Protein AF-A0A9D2KY35-F1 (afdb_monomer)

Structure (mmCIF, N/CA/C/O backbone):
data_AF-A0A9D2KY35-F1
#
_entry.id   AF-A0A9D2KY35-F1
#
loop_
_atom_site.group_PDB
_atom_site.id
_atom_site.type_symbol
_atom_site.label_atom_id
_atom_site.label_alt_id
_atom_site.label_comp_id
_atom_site.label_asym_id
_atom_site.label_entity_id
_atom_site.label_seq_id
_atom_site.pdbx_PDB_ins_code
_atom_site.Cartn_x
_atom_site.Cartn_y
_atom_site.Cartn_z
_atom_site.occupancy
_atom_site.B_iso_or_equiv
_atom_site.auth_seq_id
_atom_site.auth_comp_id
_atom_site.auth_asym_id
_atom_site.auth_atom_id
_atom_site.pdbx_PDB_model_num
ATOM 1 N N . MET A 1 1 ? 2.462 2.194 -25.012 1.00 28.06 1 MET A N 1
ATOM 2 C CA . MET A 1 1 ? 2.113 2.476 -23.601 1.00 28.06 1 MET A CA 1
ATOM 3 C C . MET A 1 1 ? 3.381 2.855 -22.855 1.00 28.06 1 MET A C 1
ATOM 5 O O . MET A 1 1 ? 4.357 2.121 -22.925 1.00 28.06 1 MET A O 1
ATOM 9 N N . ARG A 1 2 ? 3.415 4.056 -22.268 1.00 25.05 2 ARG A N 1
ATOM 10 C CA . ARG A 1 2 ? 4.601 4.625 -21.614 1.00 25.05 2 ARG A CA 1
ATOM 11 C C . ARG A 1 2 ? 4.639 4.126 -20.168 1.00 25.05 2 ARG A C 1
ATOM 13 O O . ARG A 1 2 ? 3.689 4.377 -19.435 1.00 25.05 2 ARG A O 1
ATOM 20 N N . LEU A 1 3 ? 5.725 3.475 -19.741 1.00 32.25 3 LEU A N 1
ATOM 21 C CA . LEU A 1 3 ? 6.081 3.500 -18.316 1.00 32.25 3 LEU A CA 1
ATOM 22 C C . LEU A 1 3 ? 6.152 4.989 -17.915 1.00 32.25 3 LEU A C 1
ATOM 24 O O . LEU A 1 3 ? 6.539 5.822 -18.730 1.00 32.25 3 LEU A O 1
ATOM 28 N N . CYS A 1 4 ? 5.720 5.386 -16.725 1.00 29.34 4 CYS A N 1
ATOM 29 C CA . CYS A 1 4 ? 5.885 6.778 -16.298 1.00 29.34 4 CYS A CA 1
ATOM 30 C C . CYS A 1 4 ? 7.367 7.025 -15.963 1.00 29.34 4 CYS A C 1
ATOM 32 O O . CYS A 1 4 ? 7.793 6.840 -14.827 1.00 29.34 4 CYS A O 1
ATOM 34 N N . TRP A 1 5 ? 8.163 7.415 -16.965 1.00 41.41 5 TRP A N 1
ATOM 35 C CA . TRP A 1 5 ? 9.577 7.773 -16.818 1.00 41.41 5 TRP A CA 1
ATOM 36 C C . TRP A 1 5 ? 9.673 9.226 -16.333 1.00 41.41 5 TRP A C 1
ATOM 38 O O . TRP A 1 5 ? 9.579 10.155 -17.135 1.00 41.41 5 TRP A O 1
ATOM 48 N N . LYS A 1 6 ? 9.865 9.467 -15.030 1.00 33.34 6 LYS A N 1
ATOM 49 C CA . LYS A 1 6 ? 10.362 10.780 -14.584 1.00 33.34 6 LYS A CA 1
ATOM 50 C C . LYS A 1 6 ? 11.877 10.806 -14.775 1.00 33.34 6 LYS A C 1
ATOM 52 O O . LYS A 1 6 ? 12.629 10.323 -13.938 1.00 33.34 6 LYS A O 1
ATOM 57 N N . ASN A 1 7 ? 12.284 11.323 -15.931 1.00 32.44 7 ASN A N 1
ATOM 58 C CA . ASN A 1 7 ? 13.667 11.584 -16.299 1.00 32.44 7 ASN A CA 1
ATOM 59 C C . ASN A 1 7 ? 14.136 12.853 -15.564 1.00 32.44 7 ASN A C 1
ATOM 61 O O . ASN A 1 7 ? 13.680 13.949 -15.882 1.00 32.44 7 ASN A O 1
ATOM 65 N N . THR A 1 8 ? 15.001 12.709 -14.561 1.00 37.47 8 THR A N 1
ATOM 66 C CA . THR A 1 8 ? 15.837 13.819 -14.077 1.00 37.47 8 THR A CA 1
ATOM 67 C C . THR A 1 8 ? 17.244 13.591 -14.602 1.00 37.47 8 THR A C 1
ATOM 69 O O . THR A 1 8 ? 17.768 12.485 -14.514 1.00 37.47 8 THR A O 1
ATOM 72 N N . ALA A 1 9 ? 17.780 14.641 -15.211 1.00 33.25 9 ALA A N 1
ATOM 73 C CA . ALA A 1 9 ? 18.906 14.647 -16.125 1.00 33.25 9 ALA A CA 1
ATOM 74 C C . ALA A 1 9 ? 20.229 14.065 -15.582 1.00 33.25 9 ALA A C 1
ATOM 76 O O . ALA A 1 9 ? 20.540 14.191 -14.403 1.00 33.25 9 ALA A O 1
ATOM 77 N N . GLN A 1 10 ? 21.016 13.558 -16.544 1.00 33.72 10 GLN A N 1
ATOM 78 C CA . GLN A 1 10 ? 22.463 13.284 -16.546 1.00 33.72 10 GLN A CA 1
ATOM 79 C C . GLN A 1 10 ? 23.006 12.134 -15.674 1.00 33.72 10 GLN A C 1
ATOM 81 O O . GLN A 1 10 ? 23.055 12.200 -14.453 1.00 33.72 10 GLN A O 1
ATOM 86 N N . GLY A 1 11 ? 23.520 11.109 -16.372 1.00 33.62 11 GLY A N 1
ATOM 87 C CA . GLY A 1 11 ? 24.193 9.930 -15.819 1.00 33.62 11 GLY A CA 1
ATOM 88 C C . GLY A 1 11 ? 23.196 8.836 -15.453 1.00 33.62 11 GLY A C 1
ATOM 89 O O . GLY A 1 11 ? 22.406 9.011 -14.535 1.00 33.62 11 GLY A O 1
ATOM 90 N N . SER A 1 12 ? 23.202 7.712 -16.173 1.00 42.09 12 SER A N 1
ATOM 91 C CA . SER A 1 12 ? 22.262 6.592 -15.990 1.00 42.09 12 SER A CA 1
ATOM 92 C C . SER A 1 12 ? 22.501 5.846 -14.666 1.00 42.09 12 SER A C 1
ATOM 94 O O . SER A 1 12 ? 22.939 4.700 -14.648 1.00 42.09 12 SER A O 1
ATOM 96 N N . MET A 1 13 ? 22.241 6.517 -13.546 1.00 37.56 13 MET A N 1
ATOM 97 C CA . MET A 1 13 ? 22.316 6.015 -12.181 1.00 37.56 13 MET A CA 1
ATOM 98 C C . MET A 1 13 ? 20.893 6.020 -11.619 1.00 37.56 13 MET A C 1
ATOM 100 O O . MET A 1 13 ? 20.362 7.035 -11.164 1.00 37.56 13 MET A O 1
ATOM 104 N N . TRP A 1 14 ? 20.216 4.882 -11.748 1.00 47.47 14 TRP A N 1
ATOM 105 C CA . TRP A 1 14 ? 18.796 4.755 -11.432 1.00 47.47 14 TRP A CA 1
ATOM 106 C C . TRP A 1 14 ? 18.576 4.780 -9.915 1.00 47.47 14 TRP A C 1
ATOM 108 O O . TRP A 1 14 ? 18.941 3.841 -9.206 1.00 47.47 14 TRP A O 1
ATOM 118 N N . ARG A 1 15 ? 17.962 5.850 -9.398 1.00 55.62 15 ARG A N 1
ATOM 119 C CA . ARG A 1 15 ? 17.689 6.012 -7.956 1.00 55.62 15 ARG A CA 1
ATOM 120 C C . ARG A 1 15 ? 16.481 5.212 -7.446 1.00 55.62 15 ARG A C 1
ATOM 122 O O . ARG A 1 15 ? 16.389 4.984 -6.248 1.00 55.62 15 ARG A O 1
ATOM 129 N N . ALA A 1 16 ? 15.551 4.793 -8.306 1.00 64.56 16 ALA A N 1
ATOM 130 C CA . ALA A 1 16 ? 14.443 3.904 -7.935 1.00 64.56 16 ALA A CA 1
ATOM 131 C C . ALA A 1 16 ? 13.766 3.299 -9.177 1.00 64.56 16 ALA A C 1
ATOM 133 O O . ALA A 1 16 ? 13.683 3.960 -10.211 1.00 64.56 16 ALA A O 1
ATOM 134 N N . LEU A 1 17 ? 13.227 2.083 -9.054 1.00 73.06 17 LEU A N 1
ATOM 135 C CA . LEU A 1 17 ? 12.432 1.405 -10.090 1.00 73.06 17 LEU A CA 1
ATOM 136 C C . LEU A 1 17 ? 11.066 1.020 -9.511 1.00 73.06 17 LEU A C 1
ATOM 138 O O . LEU A 1 17 ? 10.981 0.613 -8.359 1.00 73.06 17 LEU A O 1
ATOM 142 N N . SER A 1 18 ? 9.977 1.164 -10.265 1.00 71.75 18 SER A N 1
ATOM 143 C CA . SER A 1 18 ? 8.644 0.714 -9.836 1.00 71.75 18 SER A CA 1
ATOM 144 C C . SER A 1 18 ? 8.016 -0.141 -10.927 1.00 71.75 18 SER A C 1
ATOM 146 O O . SER A 1 18 ? 7.887 0.307 -12.065 1.00 71.75 18 SER A O 1
ATOM 148 N N . ILE A 1 19 ? 7.666 -1.375 -10.575 1.00 72.06 19 ILE A N 1
ATOM 149 C CA . ILE A 1 19 ? 7.141 -2.392 -11.482 1.00 72.06 19 ILE A CA 1
ATOM 150 C C . ILE A 1 19 ? 5.713 -2.688 -11.047 1.00 72.06 19 ILE A C 1
ATOM 152 O O . ILE A 1 19 ? 5.487 -3.073 -9.908 1.00 72.06 19 ILE A O 1
ATOM 156 N N . ALA A 1 20 ? 4.756 -2.482 -11.946 1.00 70.81 20 ALA A N 1
ATOM 157 C CA . ALA A 1 20 ? 3.360 -2.851 -11.734 1.00 70.81 20 ALA A CA 1
ATOM 158 C C . ALA A 1 20 ? 3.081 -4.233 -12.341 1.00 70.81 20 ALA A C 1
ATOM 160 O O . ALA A 1 20 ? 3.738 -4.611 -13.316 1.00 70.81 20 ALA A O 1
ATOM 161 N N . SER A 1 21 ? 2.079 -4.945 -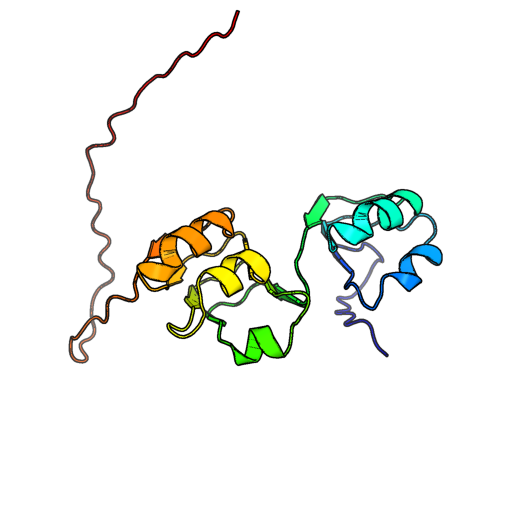11.818 1.00 69.31 21 SER A N 1
ATOM 162 C CA . SER A 1 21 ? 1.675 -6.287 -12.269 1.00 69.31 21 SER A CA 1
ATOM 163 C C . SER A 1 21 ? 1.466 -6.366 -13.785 1.00 69.31 21 SER A C 1
ATOM 165 O O . SER A 1 21 ? 1.971 -7.276 -14.438 1.00 69.31 21 SER A O 1
ATOM 167 N N . GLN A 1 22 ? 0.837 -5.349 -14.384 1.00 68.31 22 GLN A N 1
ATOM 168 C CA . GLN A 1 22 ? 0.604 -5.275 -15.834 1.00 68.31 22 GLN A CA 1
ATOM 169 C C . GLN A 1 22 ? 1.882 -5.256 -16.691 1.00 68.31 22 GLN A C 1
ATOM 171 O O . GLN A 1 22 ? 1.832 -5.561 -17.876 1.00 68.31 22 GLN A O 1
ATOM 176 N N . ASN A 1 23 ? 3.028 -4.895 -16.108 1.00 68.81 23 ASN A N 1
ATOM 177 C CA . ASN A 1 23 ? 4.314 -4.771 -16.794 1.00 68.81 23 ASN A CA 1
ATOM 178 C C . ASN A 1 23 ? 5.266 -5.930 -16.457 1.00 68.81 23 ASN A C 1
ATOM 180 O O . ASN A 1 23 ? 6.435 -5.887 -16.838 1.00 68.81 23 ASN A O 1
ATOM 184 N N . ALA A 1 24 ? 4.781 -6.968 -15.767 1.00 68.56 24 ALA A N 1
ATOM 185 C CA . ALA A 1 24 ? 5.567 -8.132 -15.363 1.00 68.56 24 ALA A CA 1
ATOM 186 C C . ALA A 1 24 ? 6.273 -8.821 -16.540 1.00 68.56 24 ALA A C 1
ATOM 188 O O . ALA A 1 24 ? 7.415 -9.252 -16.414 1.00 68.56 24 ALA A O 1
ATOM 189 N N . PHE A 1 25 ? 5.633 -8.857 -17.713 1.00 70.69 25 PHE A N 1
ATOM 190 C CA . PHE A 1 25 ? 6.198 -9.443 -18.932 1.00 70.69 25 PHE A CA 1
ATOM 191 C C . PHE A 1 25 ? 7.477 -8.739 -19.421 1.00 70.69 25 PHE A C 1
ATOM 193 O O . PHE A 1 25 ? 8.205 -9.291 -20.238 1.00 70.69 25 PHE A O 1
ATOM 200 N N . LEU A 1 26 ? 7.765 -7.519 -18.952 1.00 70.19 26 LEU A N 1
ATOM 201 C CA . LEU A 1 26 ? 9.002 -6.813 -19.283 1.00 70.19 26 LEU A CA 1
ATOM 202 C C . LEU A 1 26 ? 10.196 -7.317 -18.464 1.00 70.19 26 LEU A C 1
ATOM 204 O O . LEU A 1 26 ? 11.329 -7.096 -18.883 1.00 70.19 26 LEU A O 1
ATOM 208 N N . LEU A 1 27 ? 9.967 -8.018 -17.347 1.00 70.94 27 LEU A N 1
ATOM 209 C CA . LEU A 1 27 ? 11.034 -8.584 -16.515 1.00 70.94 27 LEU A CA 1
ATOM 210 C C . LEU A 1 27 ? 11.877 -9.602 -17.281 1.00 70.94 27 LEU A C 1
ATOM 212 O O . LEU A 1 27 ? 13.096 -9.572 -17.182 1.00 70.94 27 LEU A O 1
ATOM 216 N N . SER A 1 28 ? 11.251 -10.441 -18.111 1.00 68.50 28 SER A N 1
ATOM 217 C CA . SER A 1 28 ? 11.960 -11.428 -18.939 1.00 68.50 28 SER A CA 1
ATOM 218 C C . SER A 1 28 ? 12.846 -10.802 -20.020 1.00 68.50 28 SER A C 1
ATOM 220 O O . SER A 1 28 ? 13.647 -11.499 -20.631 1.00 68.50 28 SER A O 1
ATOM 222 N N . ARG A 1 29 ? 12.710 -9.493 -20.261 1.00 70.75 29 ARG A N 1
ATOM 223 C CA . ARG A 1 29 ? 13.520 -8.730 -21.219 1.00 70.75 29 ARG A CA 1
ATOM 224 C C . ARG A 1 29 ? 14.643 -7.938 -20.549 1.00 70.75 29 ARG A C 1
ATOM 226 O O . ARG A 1 29 ? 15.411 -7.285 -21.251 1.00 70.75 29 ARG A O 1
ATOM 233 N N . LEU A 1 30 ? 14.703 -7.931 -19.217 1.00 69.12 30 LEU A N 1
ATOM 234 C CA . LEU A 1 30 ? 15.746 -7.252 -18.458 1.00 69.12 30 LEU A CA 1
ATOM 235 C C . LEU A 1 30 ? 16.874 -8.238 -18.160 1.00 69.12 30 LEU A C 1
ATOM 237 O O . LEU A 1 30 ? 16.684 -9.202 -17.425 1.00 69.12 30 LEU A O 1
ATOM 241 N N . GLU A 1 31 ? 18.066 -7.955 -18.674 1.00 65.88 31 GLU A N 1
ATOM 242 C CA . GLU A 1 31 ? 19.280 -8.692 -18.328 1.00 65.88 31 GLU A CA 1
ATOM 243 C C . GLU A 1 31 ? 20.173 -7.814 -17.446 1.00 65.88 31 GLU A C 1
ATOM 245 O O . GLU A 1 31 ? 20.627 -6.752 -17.872 1.00 65.88 31 GLU A O 1
ATOM 250 N N . LYS A 1 32 ? 20.411 -8.252 -16.201 1.00 62.78 32 LYS A N 1
ATOM 251 C CA . LYS A 1 32 ? 21.338 -7.626 -15.237 1.00 62.78 32 LYS A CA 1
ATOM 252 C C . LYS A 1 32 ? 21.153 -6.106 -15.042 1.00 62.78 32 LYS A C 1
ATOM 254 O O . LYS A 1 32 ? 22.131 -5.354 -15.117 1.00 62.78 32 LYS A O 1
ATOM 259 N N . PRO A 1 33 ? 19.931 -5.600 -14.783 1.00 71.94 33 PRO A N 1
ATOM 260 C CA . PRO A 1 33 ? 19.757 -4.179 -14.515 1.00 71.94 33 PRO A CA 1
ATOM 261 C C . PRO A 1 33 ? 20.460 -3.790 -13.204 1.00 71.94 33 PRO A C 1
ATOM 263 O O . PRO A 1 33 ? 20.337 -4.479 -12.192 1.00 71.94 33 PRO A O 1
ATOM 266 N N . ARG A 1 34 ? 21.174 -2.658 -13.216 1.00 71.62 34 ARG A N 1
ATOM 267 C CA . ARG A 1 34 ? 21.766 -2.043 -12.018 1.00 71.62 34 ARG A CA 1
ATOM 268 C C . ARG A 1 34 ? 20.904 -0.888 -11.538 1.00 71.62 34 ARG A C 1
ATOM 270 O O . ARG A 1 34 ? 20.818 0.138 -12.207 1.00 71.62 34 ARG A O 1
ATOM 277 N N . ILE A 1 35 ? 20.276 -1.038 -10.379 1.00 76.56 35 ILE A N 1
ATOM 278 C CA . ILE A 1 35 ? 19.360 -0.058 -9.794 1.00 76.56 35 ILE A CA 1
ATOM 279 C C . ILE A 1 35 ? 19.955 0.432 -8.478 1.00 76.56 35 ILE A C 1
ATOM 281 O O . ILE A 1 35 ? 19.784 -0.160 -7.425 1.00 76.56 35 ILE A O 1
ATOM 285 N N . THR A 1 36 ? 20.655 1.555 -8.507 1.00 72.75 36 THR A N 1
ATOM 286 C CA . THR A 1 36 ? 21.358 2.069 -7.319 1.00 72.75 36 THR A CA 1
ATOM 287 C C . THR A 1 36 ? 20.461 2.450 -6.137 1.00 72.75 36 THR A C 1
ATOM 289 O O . THR A 1 36 ? 20.976 2.657 -5.045 1.00 72.75 36 THR A O 1
ATOM 292 N N . GLY A 1 37 ? 19.138 2.524 -6.306 1.00 73.19 37 GLY A N 1
ATOM 293 C CA . GLY A 1 37 ? 18.227 2.704 -5.173 1.00 73.19 37 GLY A CA 1
ATOM 294 C C . GLY A 1 37 ? 17.074 1.708 -5.127 1.00 73.19 37 GLY A C 1
ATOM 295 O O . GLY A 1 37 ? 17.251 0.532 -5.437 1.00 73.19 37 GLY A O 1
ATOM 296 N N . THR A 1 38 ? 15.910 2.148 -4.649 1.00 77.88 38 THR A N 1
ATOM 297 C CA . THR A 1 38 ? 14.860 1.221 -4.199 1.00 77.88 38 THR A CA 1
ATOM 298 C C . THR A 1 38 ? 13.981 0.727 -5.343 1.00 77.88 38 THR A C 1
ATOM 300 O O . THR A 1 38 ? 13.392 1.521 -6.084 1.00 77.88 38 THR A O 1
ATOM 303 N N . VAL A 1 39 ? 13.831 -0.589 -5.440 1.00 81.38 39 VAL A N 1
ATOM 304 C CA . VAL A 1 39 ? 12.885 -1.262 -6.326 1.00 81.38 39 VAL A CA 1
ATOM 305 C C . VAL A 1 39 ? 11.574 -1.489 -5.584 1.00 81.38 39 VAL A C 1
ATOM 307 O O . VAL A 1 39 ? 11.559 -2.006 -4.469 1.00 81.38 39 VAL A O 1
ATOM 310 N N . TYR A 1 40 ? 10.475 -1.095 -6.215 1.00 82.81 40 TYR A N 1
ATOM 311 C CA . TYR A 1 40 ? 9.115 -1.309 -5.743 1.00 82.81 40 TYR A CA 1
ATOM 312 C C . TYR A 1 40 ? 8.435 -2.311 -6.668 1.00 82.81 40 TYR A C 1
ATOM 314 O O . TYR A 1 40 ? 8.316 -2.036 -7.865 1.00 82.81 40 TYR A O 1
ATOM 322 N N . LEU A 1 41 ? 8.003 -3.450 -6.138 1.00 85.75 41 LEU A N 1
ATOM 323 C CA . LEU A 1 41 ? 7.284 -4.461 -6.913 1.00 85.75 41 LEU A CA 1
ATOM 324 C C . LEU A 1 41 ? 6.212 -5.169 -6.067 1.00 85.75 41 LEU A C 1
ATOM 326 O O . LEU A 1 41 ? 6.340 -5.219 -4.845 1.00 85.75 41 LEU A O 1
ATOM 330 N N . PRO A 1 42 ? 5.178 -5.743 -6.694 1.00 83.00 42 PRO A N 1
ATOM 331 C CA . PRO A 1 42 ? 4.310 -6.728 -6.067 1.00 83.00 42 PRO A CA 1
ATOM 332 C C . PRO A 1 42 ? 5.092 -7.951 -5.597 1.00 83.00 42 PRO A C 1
ATOM 334 O O . PRO A 1 42 ? 6.038 -8.381 -6.256 1.00 83.00 42 PRO A O 1
ATOM 337 N N . GLU A 1 43 ? 4.663 -8.551 -4.490 1.00 81.75 43 GLU A N 1
ATOM 338 C CA . GLU A 1 43 ? 5.280 -9.766 -3.939 1.00 81.75 43 GLU A CA 1
ATOM 339 C C . GLU A 1 43 ? 5.254 -10.933 -4.937 1.00 81.75 43 GLU A C 1
ATOM 341 O O . GLU A 1 43 ? 6.244 -11.645 -5.093 1.00 81.75 43 GLU A O 1
ATOM 346 N N . SER A 1 44 ? 4.184 -11.036 -5.729 1.00 80.44 44 SER A N 1
ATOM 347 C CA . SER A 1 44 ? 4.042 -12.029 -6.800 1.00 80.44 44 SER A CA 1
ATOM 348 C C . SER A 1 44 ? 5.122 -11.948 -7.885 1.00 80.44 44 SER A C 1
ATOM 350 O O . SER A 1 44 ? 5.374 -12.935 -8.572 1.00 80.44 44 SER A O 1
ATOM 352 N N . LEU A 1 45 ? 5.780 -10.795 -8.054 1.00 81.56 45 LEU A N 1
ATOM 353 C CA . LEU A 1 45 ? 6.829 -10.604 -9.059 1.00 81.56 45 LEU A CA 1
ATOM 354 C C . LEU A 1 45 ? 8.241 -10.806 -8.508 1.00 81.56 45 LEU A C 1
ATOM 356 O O . LEU A 1 45 ? 9.202 -10.687 -9.269 1.00 81.56 45 LEU A O 1
ATOM 360 N N . MET A 1 46 ? 8.384 -11.125 -7.219 1.00 80.88 46 MET A N 1
ATOM 361 C CA . MET A 1 46 ? 9.686 -11.293 -6.574 1.00 80.88 46 MET A CA 1
ATOM 362 C C . MET A 1 46 ? 10.531 -12.353 -7.272 1.00 80.88 46 MET A C 1
ATOM 364 O O . MET A 1 46 ? 11.658 -12.072 -7.669 1.00 80.88 46 MET A O 1
ATOM 368 N N . GLU A 1 47 ? 9.982 -13.548 -7.486 1.00 81.88 47 GLU A N 1
ATOM 369 C CA . GLU A 1 47 ? 10.731 -14.641 -8.111 1.00 81.88 47 GLU A CA 1
ATOM 370 C C . GLU A 1 47 ? 11.160 -14.305 -9.542 1.00 81.88 47 GLU A C 1
ATOM 372 O O . GLU A 1 47 ? 12.285 -14.599 -9.949 1.00 81.88 47 GLU A O 1
ATOM 377 N N . ALA A 1 48 ? 10.273 -13.668 -10.310 1.00 80.94 48 ALA A N 1
ATOM 378 C CA . ALA A 1 48 ? 10.566 -13.242 -11.672 1.00 80.94 48 ALA A CA 1
ATOM 379 C C . ALA A 1 48 ? 11.662 -12.168 -11.700 1.00 80.94 48 ALA A C 1
ATOM 381 O O . ALA A 1 48 ? 12.548 -12.223 -12.549 1.00 80.94 48 ALA A O 1
ATOM 382 N N . PHE A 1 49 ? 11.636 -11.230 -10.751 1.00 82.06 49 PHE A N 1
ATOM 383 C CA . PHE A 1 49 ? 12.656 -10.196 -10.610 1.00 82.06 49 PHE A CA 1
ATOM 384 C C . PHE A 1 49 ? 14.004 -10.772 -10.150 1.00 82.06 49 PHE A C 1
ATOM 386 O O . PHE A 1 49 ? 15.042 -10.410 -10.695 1.00 82.06 49 PHE A O 1
ATOM 393 N N . CYS A 1 50 ? 14.023 -11.732 -9.221 1.00 78.38 50 CYS A N 1
ATOM 394 C CA . CYS A 1 50 ? 15.260 -12.399 -8.800 1.00 78.38 50 CYS A CA 1
ATOM 395 C C . CYS A 1 50 ? 15.967 -13.108 -9.967 1.00 78.38 50 CYS A C 1
ATOM 397 O O . CYS A 1 50 ? 17.194 -13.066 -10.064 1.00 78.38 50 CYS A O 1
ATOM 399 N N . LYS A 1 51 ? 15.207 -13.702 -10.898 1.00 80.88 51 LYS A N 1
ATOM 400 C CA . LYS A 1 51 ? 15.756 -14.380 -12.086 1.00 80.88 51 LYS A CA 1
ATOM 401 C C . LYS A 1 51 ? 16.466 -13.436 -13.062 1.00 80.88 51 LYS A C 1
ATOM 403 O O . LYS A 1 51 ? 17.290 -13.909 -13.838 1.00 80.88 51 LYS A O 1
ATOM 408 N N . THR A 1 52 ? 16.213 -12.124 -13.021 1.00 77.12 52 THR A N 1
ATOM 409 C CA . THR A 1 52 ? 16.889 -11.166 -13.917 1.00 77.12 52 THR A CA 1
ATOM 410 C C . THR A 1 52 ? 18.340 -10.884 -13.510 1.00 77.12 52 THR A C 1
ATOM 412 O O . THR A 1 52 ? 19.057 -10.199 -14.243 1.00 77.12 52 THR A O 1
ATOM 415 N N . GLY A 1 53 ? 18.772 -11.343 -12.326 1.00 72.31 53 GLY A N 1
ATOM 416 C CA . GLY A 1 53 ? 20.097 -11.041 -11.776 1.00 72.31 53 GLY A CA 1
ATOM 417 C C . GLY A 1 53 ? 20.302 -9.544 -11.526 1.00 72.31 53 GLY A C 1
ATOM 418 O O . GLY A 1 53 ? 21.392 -9.026 -11.760 1.00 72.31 53 GLY A O 1
ATOM 419 N N . ALA A 1 54 ? 19.237 -8.833 -11.142 1.00 76.69 54 ALA A N 1
ATOM 420 C CA . ALA A 1 54 ? 19.285 -7.399 -10.889 1.00 76.69 54 ALA A CA 1
ATOM 421 C C . ALA A 1 54 ? 20.141 -7.079 -9.656 1.00 76.69 54 ALA A C 1
ATOM 423 O O . ALA A 1 54 ? 19.943 -7.661 -8.592 1.00 76.69 54 ALA A O 1
ATOM 424 N N . GLU A 1 55 ? 21.028 -6.094 -9.771 1.00 75.94 55 GLU A N 1
ATOM 425 C CA . GLU A 1 55 ? 21.666 -5.475 -8.608 1.00 75.94 55 GLU A CA 1
ATOM 426 C C . GLU A 1 55 ? 20.799 -4.295 -8.167 1.00 75.94 55 GLU A C 1
ATOM 428 O O . GLU A 1 55 ? 20.457 -3.439 -8.989 1.00 75.94 55 GLU A O 1
ATOM 433 N N . TYR A 1 56 ? 20.436 -4.222 -6.885 1.00 81.19 56 TYR A N 1
ATOM 434 C CA . TYR A 1 56 ? 19.611 -3.132 -6.370 1.00 81.19 56 TYR A CA 1
ATOM 435 C C . TYR A 1 56 ? 20.029 -2.655 -4.978 1.00 81.19 56 TYR A C 1
ATOM 437 O O . TYR A 1 56 ? 20.505 -3.437 -4.161 1.00 81.19 56 TYR A O 1
ATOM 445 N N . GLY A 1 57 ? 19.821 -1.365 -4.699 1.00 76.31 57 GLY A N 1
ATOM 446 C CA . GLY A 1 57 ? 20.138 -0.767 -3.395 1.00 76.31 57 GLY A CA 1
ATOM 447 C C . GLY A 1 57 ? 19.122 -1.100 -2.297 1.00 76.31 57 GLY A C 1
ATOM 448 O O . GLY A 1 57 ? 19.467 -1.142 -1.121 1.00 76.31 57 GLY A O 1
ATOM 449 N N . GLY A 1 58 ? 17.863 -1.356 -2.664 1.00 79.88 58 GLY A N 1
ATOM 450 C CA . GLY A 1 58 ? 16.828 -1.773 -1.719 1.00 79.88 58 GLY A CA 1
ATOM 451 C C . GLY A 1 58 ? 15.592 -2.338 -2.408 1.00 79.88 58 GLY A C 1
ATOM 452 O O . GLY A 1 58 ? 15.338 -2.040 -3.573 1.00 79.88 58 GLY A O 1
ATOM 453 N N . LEU A 1 59 ? 14.811 -3.135 -1.679 1.00 81.81 59 LEU A N 1
ATOM 454 C CA . LEU A 1 59 ? 13.586 -3.767 -2.173 1.00 81.81 59 LEU A CA 1
ATOM 455 C C . LEU A 1 59 ? 12.408 -3.408 -1.271 1.00 81.81 59 LEU A C 1
ATOM 457 O O . LEU A 1 59 ? 12.523 -3.462 -0.046 1.00 81.81 59 LEU A O 1
ATOM 461 N N . GLN A 1 6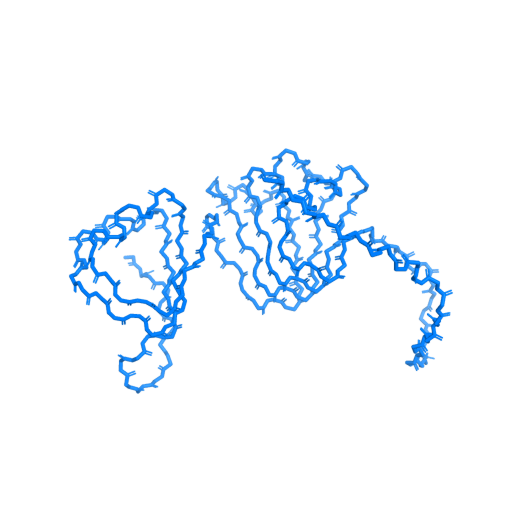0 ? 11.274 -3.039 -1.859 1.00 82.81 60 GLN A N 1
ATOM 462 C CA . GLN A 1 60 ? 10.031 -2.807 -1.132 1.00 82.81 60 GLN A CA 1
ATOM 463 C C . GLN A 1 60 ? 8.839 -3.398 -1.871 1.00 82.81 60 GLN A C 1
ATOM 465 O O . GLN A 1 60 ? 8.642 -3.146 -3.059 1.00 82.81 60 GLN A O 1
ATOM 470 N N . PHE A 1 61 ? 8.008 -4.128 -1.135 1.00 85.62 61 PHE A N 1
ATOM 471 C CA . PHE A 1 61 ? 6.769 -4.663 -1.676 1.00 85.62 61 PHE A CA 1
ATOM 472 C C . PHE A 1 61 ? 5.662 -3.614 -1.678 1.00 85.62 61 PHE A C 1
ATOM 474 O O . PHE A 1 61 ? 5.498 -2.870 -0.707 1.00 85.62 61 PHE A O 1
ATOM 481 N N . VAL A 1 62 ? 4.925 -3.553 -2.786 1.00 88.38 62 VAL A N 1
ATOM 482 C CA . VAL A 1 62 ? 3.804 -2.632 -3.001 1.00 88.38 62 VAL A CA 1
ATOM 483 C C . VAL A 1 62 ? 2.596 -3.381 -3.558 1.00 88.38 62 VAL A C 1
ATOM 485 O O . VAL A 1 62 ? 2.737 -4.305 -4.353 1.00 88.38 62 VAL A O 1
ATOM 488 N N . LYS A 1 63 ? 1.405 -2.958 -3.147 1.00 87.75 63 LYS A N 1
ATOM 489 C CA . LYS A 1 63 ? 0.116 -3.292 -3.757 1.00 87.75 63 LYS A CA 1
ATOM 490 C C . LYS A 1 63 ? -0.237 -2.284 -4.853 1.00 87.75 63 LYS A C 1
ATOM 492 O O . LYS A 1 63 ? -0.058 -1.081 -4.639 1.00 87.75 63 LYS A O 1
ATOM 497 N N . GLY A 1 64 ? -0.718 -2.802 -5.984 1.00 86.00 64 GLY A N 1
ATOM 498 C CA . GLY A 1 64 ? -1.155 -2.086 -7.184 1.00 86.00 64 GLY A CA 1
ATOM 499 C C . GLY A 1 64 ? -0.455 -0.754 -7.452 1.00 86.00 64 GLY A C 1
ATOM 500 O O . GLY A 1 64 ? 0.761 -0.702 -7.667 1.00 86.00 64 GLY A O 1
ATOM 501 N N . ILE A 1 65 ? -1.224 0.336 -7.489 1.00 86.06 65 ILE A N 1
ATOM 502 C CA 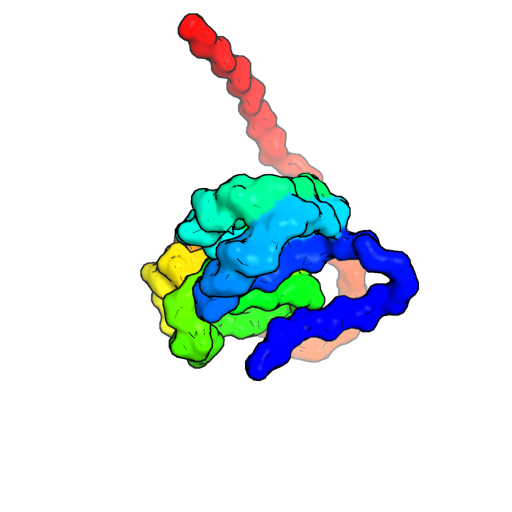. ILE A 1 65 ? -0.675 1.664 -7.782 1.00 86.06 65 ILE A CA 1
ATOM 503 C C . ILE A 1 65 ? 0.081 2.226 -6.577 1.00 86.06 65 ILE A C 1
ATOM 505 O O . ILE A 1 65 ? -0.299 2.026 -5.428 1.00 86.06 65 ILE A O 1
ATOM 509 N N . THR A 1 66 ? 1.155 2.979 -6.823 1.00 88.56 66 THR A N 1
ATOM 510 C CA . THR A 1 66 ? 1.943 3.589 -5.741 1.00 88.56 66 THR A CA 1
ATOM 511 C C . THR A 1 66 ? 1.822 5.112 -5.733 1.00 88.56 66 THR A C 1
ATOM 513 O O . THR A 1 66 ? 2.230 5.787 -6.679 1.00 88.56 66 THR A O 1
ATOM 516 N N . LEU A 1 67 ? 1.331 5.661 -4.624 1.00 89.31 67 LEU A N 1
ATOM 517 C CA . LEU A 1 67 ? 1.209 7.089 -4.347 1.00 89.31 67 LEU A CA 1
ATOM 518 C C . LEU A 1 67 ? 2.308 7.505 -3.361 1.00 89.31 67 LEU A C 1
ATOM 520 O O . LEU A 1 67 ? 2.335 7.041 -2.225 1.00 89.31 67 LEU A O 1
ATOM 524 N N . LYS A 1 68 ? 3.238 8.364 -3.798 1.00 89.19 68 LYS A N 1
ATOM 525 C CA . LYS A 1 68 ? 4.416 8.768 -3.005 1.00 89.19 68 LYS A CA 1
ATOM 526 C C . LYS A 1 68 ? 4.410 10.259 -2.671 1.00 89.19 68 LYS A C 1
ATOM 528 O O . LYS A 1 68 ? 4.002 11.061 -3.513 1.00 89.19 68 LYS A O 1
ATOM 533 N N . ASN A 1 69 ? 4.950 10.611 -1.501 1.00 89.19 69 ASN A N 1
ATOM 534 C CA . ASN A 1 69 ? 5.298 11.977 -1.079 1.00 89.19 69 ASN A CA 1
ATOM 535 C C . ASN A 1 69 ? 4.140 12.980 -1.224 1.00 89.19 69 ASN A C 1
ATOM 537 O O . ASN A 1 69 ? 4.310 14.085 -1.742 1.00 89.19 69 ASN A O 1
ATOM 541 N N . LYS A 1 70 ? 2.935 12.567 -0.825 1.00 88.94 70 LYS A N 1
ATOM 542 C CA . LYS A 1 70 ? 1.744 13.422 -0.846 1.00 88.94 70 LYS A CA 1
ATOM 543 C C . LYS A 1 70 ? 1.614 14.147 0.487 1.00 88.94 70 LYS A C 1
ATOM 545 O O . LYS A 1 70 ? 1.606 13.496 1.524 1.00 88.94 70 LYS A O 1
ATOM 550 N N . ALA A 1 71 ? 1.467 15.471 0.467 1.00 90.00 71 ALA A N 1
ATOM 551 C CA . ALA A 1 71 ? 1.206 16.231 1.691 1.00 90.00 71 ALA A CA 1
ATOM 552 C C . ALA A 1 71 ? -0.120 15.794 2.334 1.00 90.00 71 ALA A C 1
ATOM 554 O O . ALA A 1 71 ? -0.154 15.479 3.518 1.00 90.00 71 ALA A O 1
ATOM 555 N N . MET A 1 72 ? -1.176 15.695 1.524 1.00 94.00 72 MET A N 1
ATOM 556 C CA . MET A 1 72 ? -2.498 15.218 1.925 1.00 94.00 72 MET A CA 1
ATOM 557 C C . MET A 1 72 ? -3.047 14.253 0.870 1.00 94.00 72 MET A C 1
ATOM 559 O O . MET A 1 72 ? -2.834 14.461 -0.329 1.00 94.00 72 MET A O 1
ATOM 563 N N . LEU A 1 73 ? -3.743 13.206 1.309 1.00 95.62 73 LEU A N 1
ATOM 564 C CA . LEU A 1 73 ? -4.421 12.239 0.448 1.00 95.62 73 LEU A CA 1
ATOM 565 C C . LEU A 1 73 ? -5.715 11.762 1.114 1.00 95.62 73 LEU A C 1
ATOM 567 O O . LEU A 1 73 ? -5.718 11.460 2.304 1.00 95.62 73 LEU A O 1
ATOM 571 N N . THR A 1 74 ? -6.781 11.641 0.327 1.00 96.50 74 THR A N 1
ATOM 572 C CA . THR A 1 74 ? -8.016 10.966 0.736 1.00 96.50 74 THR A CA 1
ATOM 573 C C . THR A 1 74 ? -8.081 9.609 0.046 1.00 96.50 74 THR A C 1
ATOM 575 O O . THR A 1 74 ? -7.894 9.523 -1.166 1.00 96.50 74 THR A O 1
ATOM 578 N N . LEU A 1 75 ? -8.308 8.558 0.825 1.00 96.38 75 LEU A N 1
ATOM 579 C CA . LEU A 1 75 ? -8.577 7.209 0.358 1.00 96.38 75 LEU A CA 1
ATOM 580 C C . LEU A 1 75 ? -10.086 6.977 0.394 1.00 96.38 75 LEU A C 1
ATOM 582 O O . LEU A 1 75 ? -10.689 6.984 1.466 1.00 96.38 75 LEU A O 1
ATOM 586 N N . ASP A 1 76 ? -10.673 6.761 -0.775 1.00 96.12 76 ASP A N 1
ATOM 587 C CA . ASP A 1 76 ? -12.092 6.484 -0.957 1.00 96.12 76 ASP A CA 1
ATOM 588 C C . ASP A 1 76 ? -12.301 5.186 -1.752 1.00 96.12 76 ASP A C 1
ATOM 590 O O . ASP A 1 76 ? -11.361 4.590 -2.292 1.00 96.12 76 ASP A O 1
ATOM 594 N N . ASN A 1 77 ? -13.553 4.725 -1.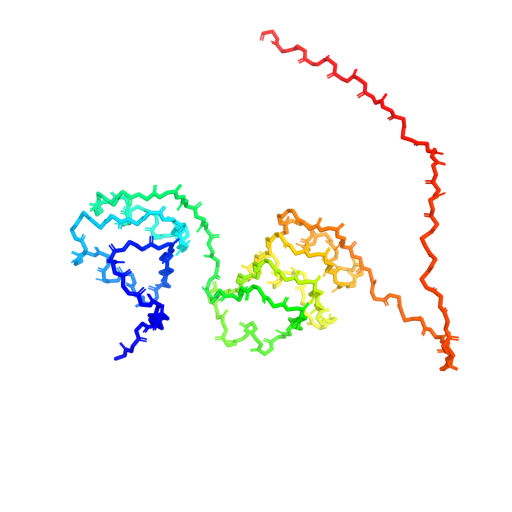812 1.00 94.69 77 ASN A N 1
ATOM 595 C CA . ASN A 1 77 ? -13.895 3.534 -2.586 1.00 94.69 77 ASN A CA 1
ATOM 596 C C . ASN A 1 77 ? -13.611 3.718 -4.084 1.00 94.69 77 ASN A C 1
ATOM 598 O O . ASN A 1 77 ? -13.160 2.766 -4.706 1.00 94.69 77 ASN A O 1
ATOM 602 N N . ALA A 1 78 ? -13.767 4.921 -4.648 1.00 94.31 78 ALA A N 1
ATOM 603 C CA . ALA A 1 78 ? -13.514 5.165 -6.070 1.00 94.31 78 ALA A CA 1
ATOM 604 C C . ALA A 1 78 ? -12.041 4.924 -6.450 1.00 94.31 78 ALA A C 1
ATOM 606 O O . ALA A 1 78 ? -11.750 4.317 -7.482 1.00 94.31 78 ALA A O 1
ATOM 607 N N . LEU A 1 79 ? -11.102 5.340 -5.597 1.00 93.19 79 LEU A N 1
ATOM 608 C CA . LEU A 1 79 ? -9.673 5.093 -5.766 1.00 93.19 79 LEU A CA 1
ATOM 609 C C . LEU A 1 79 ? -9.344 3.598 -5.682 1.00 93.19 79 LEU A C 1
ATOM 611 O O . LEU A 1 79 ? -8.516 3.104 -6.453 1.00 93.19 79 LEU A O 1
ATOM 615 N N . LEU A 1 80 ? -9.994 2.882 -4.762 1.00 94.06 80 LEU A N 1
ATOM 616 C CA . LEU A 1 80 ? -9.838 1.436 -4.613 1.00 94.06 80 LEU A CA 1
ATOM 617 C C . LEU A 1 80 ? -10.470 0.664 -5.779 1.00 94.06 80 LEU A C 1
ATOM 619 O O . LEU A 1 80 ? -9.883 -0.305 -6.247 1.00 94.06 80 LEU A O 1
ATOM 623 N N . ASP A 1 81 ? -11.623 1.101 -6.283 1.00 93.25 81 ASP A N 1
ATOM 624 C CA . ASP A 1 81 ? -12.314 0.497 -7.428 1.00 93.25 81 ASP A CA 1
ATOM 625 C C . ASP A 1 81 ? -11.510 0.690 -8.722 1.00 93.25 81 ASP A C 1
ATOM 627 O O . ASP A 1 81 ? -11.405 -0.219 -9.544 1.00 93.25 81 ASP A O 1
ATOM 631 N N . ALA A 1 82 ? -10.864 1.849 -8.878 1.00 89.56 82 ALA A N 1
ATOM 632 C CA . ALA A 1 82 ? -9.940 2.111 -9.980 1.00 89.56 82 ALA A CA 1
ATOM 633 C C . ALA A 1 82 ? -8.624 1.312 -9.879 1.00 89.56 82 ALA A C 1
ATOM 635 O O . ALA A 1 82 ? -7.866 1.252 -10.849 1.00 89.56 82 ALA A O 1
ATOM 636 N N . SER A 1 83 ? -8.342 0.714 -8.716 1.00 88.50 83 SER A N 1
ATOM 637 C CA . SER A 1 83 ? -7.077 0.042 -8.403 1.00 88.50 83 SER A CA 1
ATOM 638 C C . SER A 1 83 ? -7.328 -1.359 -7.829 1.00 88.50 83 SER A C 1
ATOM 640 O O . SER A 1 83 ? -7.070 -1.590 -6.646 1.00 88.50 83 SER A O 1
ATOM 642 N N . PRO A 1 84 ? -7.801 -2.321 -8.646 1.00 85.62 84 PRO A N 1
ATOM 643 C CA . PRO A 1 84 ? -8.179 -3.656 -8.168 1.00 85.62 84 PRO A CA 1
ATOM 644 C C . PRO A 1 84 ? -7.005 -4.438 -7.556 1.00 85.62 84 PRO A C 1
ATOM 646 O O . PRO A 1 84 ? -7.204 -5.229 -6.641 1.00 85.62 84 PRO A O 1
ATOM 649 N N . ASP A 1 85 ? -5.774 -4.160 -7.997 1.00 86.00 85 ASP A N 1
ATOM 650 C CA . ASP A 1 85 ? -4.542 -4.741 -7.441 1.00 86.00 85 ASP A CA 1
ATOM 651 C C . ASP A 1 85 ? -4.102 -4.084 -6.112 1.00 86.00 85 ASP A C 1
ATOM 653 O O . ASP A 1 85 ? -3.069 -4.443 -5.535 1.00 86.00 85 ASP A O 1
ATOM 657 N N . GLY A 1 86 ? -4.850 -3.084 -5.640 1.00 91.50 86 GLY A N 1
ATOM 658 C CA . GLY A 1 86 ? -4.597 -2.323 -4.424 1.00 91.50 86 GLY A CA 1
ATOM 659 C C . GLY A 1 86 ? -3.851 -1.000 -4.625 1.00 91.50 86 GLY A C 1
ATOM 660 O O . GLY A 1 86 ? -3.515 -0.577 -5.733 1.00 91.50 86 GLY A O 1
ATOM 661 N N . VAL A 1 87 ? -3.604 -0.318 -3.508 1.00 93.50 87 VAL A N 1
ATOM 662 C CA . VAL A 1 87 ? -3.007 1.016 -3.430 1.00 93.50 87 VAL A CA 1
ATOM 663 C C . VAL A 1 87 ? -1.939 1.034 -2.341 1.00 93.50 87 VAL A C 1
ATOM 665 O O . VAL A 1 87 ? -2.195 0.728 -1.176 1.00 93.50 87 VAL A O 1
ATOM 668 N N . SER A 1 88 ? -0.734 1.454 -2.716 1.00 93.88 88 SER A N 1
ATOM 669 C CA . SER A 1 88 ? 0.389 1.677 -1.804 1.00 93.88 88 SER A CA 1
ATOM 670 C C . SER A 1 88 ? 0.635 3.159 -1.582 1.00 93.88 88 SER A C 1
ATOM 672 O O . SER A 1 88 ? 0.975 3.881 -2.519 1.00 93.88 88 SER A O 1
ATOM 674 N N . ILE A 1 89 ? 0.529 3.613 -0.338 1.00 95.00 89 ILE A N 1
ATOM 675 C CA . ILE A 1 89 ? 0.672 5.017 0.055 1.00 95.00 89 ILE A CA 1
ATOM 676 C C . ILE A 1 89 ? 1.962 5.165 0.859 1.00 95.00 89 ILE A C 1
ATOM 678 O O . ILE A 1 89 ? 2.082 4.637 1.962 1.00 95.00 89 ILE A O 1
ATOM 682 N N . LEU A 1 90 ? 2.952 5.863 0.303 1.00 93.19 90 LEU A N 1
ATOM 683 C CA . LEU A 1 90 ? 4.298 5.946 0.873 1.00 93.19 90 LEU A CA 1
ATOM 684 C C . LEU A 1 90 ? 4.685 7.403 1.151 1.00 93.19 90 LEU A C 1
ATOM 686 O O . LEU A 1 90 ? 4.710 8.225 0.232 1.00 93.19 90 LEU A O 1
ATOM 690 N N . GLY A 1 91 ? 5.043 7.724 2.393 1.00 91.44 91 GLY A N 1
ATOM 691 C CA . GLY A 1 91 ? 5.503 9.070 2.746 1.00 91.44 91 GLY A CA 1
ATOM 692 C C . GLY A 1 91 ? 4.392 10.120 2.693 1.00 91.44 91 GLY A C 1
ATOM 693 O O . GLY A 1 91 ? 4.630 11.223 2.204 1.00 91.44 91 GLY A O 1
ATOM 694 N N . CYS A 1 92 ? 3.160 9.773 3.083 1.00 94.94 92 CYS A N 1
ATOM 695 C CA . CYS A 1 92 ? 2.057 10.732 3.089 1.00 94.94 92 CYS A CA 1
ATOM 696 C C . CYS A 1 92 ? 2.034 11.537 4.394 1.00 94.94 92 CYS A C 1
ATOM 698 O O . CYS A 1 92 ? 2.089 10.943 5.463 1.00 94.94 92 CYS A O 1
ATOM 700 N N . GLY A 1 93 ? 1.947 12.868 4.326 1.00 92.12 93 GLY A N 1
ATOM 701 C CA . GLY A 1 93 ? 1.868 13.719 5.519 1.00 92.12 93 GLY A CA 1
ATOM 702 C C . GLY A 1 93 ? 0.583 13.473 6.311 1.00 92.12 93 GLY A C 1
ATOM 703 O O . GLY A 1 93 ? 0.641 13.131 7.490 1.00 92.12 93 GLY A O 1
ATOM 704 N N . LEU A 1 94 ? -0.561 13.577 5.634 1.00 95.25 94 LEU A N 1
ATOM 705 C CA . LEU A 1 94 ? -1.890 13.305 6.172 1.00 95.25 94 LEU A CA 1
ATOM 706 C C . LEU A 1 94 ? -2.699 12.421 5.215 1.00 95.25 94 LEU A C 1
ATOM 708 O O . LEU A 1 94 ? -3.049 12.845 4.114 1.00 95.25 94 LEU A O 1
ATOM 712 N N . LEU A 1 95 ? -3.047 11.220 5.662 1.00 96.94 95 LEU A N 1
ATOM 713 C CA . LEU A 1 95 ? -3.943 10.302 4.969 1.00 96.94 95 LEU A CA 1
ATOM 714 C C . LEU A 1 95 ? -5.310 10.308 5.656 1.00 96.94 95 LEU A C 1
ATOM 716 O O . LEU A 1 95 ? -5.386 10.040 6.847 1.00 96.94 95 LEU A O 1
ATOM 720 N N . ARG A 1 96 ? -6.385 10.581 4.918 1.00 97.12 96 ARG A N 1
ATOM 721 C CA . ARG A 1 96 ? -7.767 10.441 5.395 1.00 97.12 96 ARG A CA 1
ATOM 722 C C . ARG A 1 96 ? -8.404 9.234 4.738 1.00 97.12 96 ARG A C 1
ATOM 724 O O . ARG A 1 96 ? -8.429 9.167 3.514 1.00 97.12 96 ARG A O 1
ATOM 731 N N . ILE A 1 97 ? -8.913 8.302 5.524 1.00 96.81 97 ILE A N 1
ATOM 732 C CA . ILE A 1 97 ? -9.664 7.152 5.029 1.00 96.81 97 ILE A CA 1
ATOM 733 C C . ILE A 1 97 ? -11.142 7.488 5.177 1.00 96.81 97 ILE A C 1
ATOM 735 O O . ILE A 1 97 ? -11.590 7.830 6.266 1.00 96.81 97 ILE A O 1
ATOM 739 N N . GLN A 1 98 ? -11.879 7.464 4.067 1.00 96.56 98 GLN A N 1
ATOM 740 C CA . GLN A 1 98 ? -13.317 7.720 4.089 1.00 96.56 98 GLN A CA 1
ATOM 741 C C . GLN A 1 98 ? -14.040 6.651 4.910 1.00 96.56 98 GLN A C 1
ATOM 743 O O . GLN A 1 98 ? -13.711 5.468 4.827 1.00 96.56 98 GLN A O 1
ATOM 748 N N . GLU A 1 99 ? -15.057 7.061 5.662 1.00 94.06 99 GLU A N 1
ATOM 749 C CA . GLU A 1 99 ? -15.819 6.197 6.578 1.00 94.06 99 GLU A CA 1
ATOM 750 C C . GLU A 1 99 ? -16.478 5.014 5.859 1.00 94.06 99 GLU A C 1
ATOM 752 O O . GLU A 1 99 ? -16.584 3.916 6.394 1.00 94.06 99 GLU A O 1
ATOM 757 N N . ASN A 1 100 ? -16.872 5.214 4.599 1.00 93.81 100 ASN A N 1
ATOM 758 C CA . ASN A 1 100 ? -17.501 4.181 3.782 1.00 93.81 100 ASN A CA 1
ATOM 759 C C . ASN A 1 100 ? -16.521 3.113 3.256 1.00 93.81 100 ASN A C 1
ATOM 761 O O . ASN A 1 100 ? -16.950 2.176 2.577 1.00 93.81 100 ASN A O 1
ATOM 765 N N . VAL A 1 101 ? -15.215 3.243 3.502 1.00 96.56 101 VAL A N 1
ATOM 766 C CA . VAL A 1 101 ? -14.229 2.214 3.158 1.00 96.56 101 VAL A CA 1
ATOM 767 C C . VAL A 1 101 ? -14.255 1.142 4.244 1.00 96.56 101 VAL A C 1
ATOM 769 O O . VAL A 1 101 ? -13.929 1.405 5.398 1.00 96.56 101 VAL A O 1
ATOM 772 N N . SER A 1 102 ? -14.628 -0.088 3.890 1.00 96.75 102 SER A N 1
ATOM 773 C CA . SER A 1 102 ? -14.721 -1.153 4.890 1.00 96.75 102 SER A CA 1
ATOM 774 C C . SER A 1 102 ? -13.340 -1.610 5.395 1.00 96.75 102 SER A C 1
ATOM 776 O O . SER A 1 102 ? -12.364 -1.584 4.633 1.00 96.75 102 SER A O 1
ATOM 778 N N . PRO A 1 103 ? -13.243 -2.107 6.644 1.00 97.19 103 PRO A N 1
ATOM 779 C CA . PRO A 1 103 ? -12.006 -2.675 7.186 1.00 97.19 103 PRO A CA 1
ATOM 780 C C . PRO A 1 103 ? -11.415 -3.786 6.304 1.00 97.19 103 PRO A C 1
ATOM 782 O O . PRO A 1 103 ? -10.210 -3.800 6.055 1.00 97.19 103 PRO A O 1
ATOM 785 N N . ASP A 1 104 ? -12.256 -4.659 5.739 1.00 97.00 104 ASP A N 1
ATOM 786 C CA . ASP A 1 104 ? -11.825 -5.710 4.808 1.00 97.00 104 ASP A CA 1
ATOM 787 C C . ASP A 1 104 ? -11.153 -5.147 3.553 1.00 97.00 104 ASP A C 1
ATOM 789 O O . ASP A 1 104 ? -10.143 -5.679 3.083 1.00 97.00 104 ASP A O 1
ATOM 793 N N . ARG A 1 105 ? -11.678 -4.049 2.997 1.00 96.31 105 ARG A N 1
ATOM 794 C CA . ARG A 1 105 ? -11.054 -3.395 1.841 1.00 96.31 105 ARG A CA 1
ATOM 795 C C . ARG A 1 105 ? -9.702 -2.800 2.212 1.00 96.31 105 ARG A C 1
ATOM 797 O O . ARG A 1 105 ? -8.773 -2.904 1.414 1.00 96.31 105 ARG A O 1
ATOM 804 N N . ILE A 1 106 ? -9.565 -2.233 3.410 1.00 97.25 106 ILE A N 1
ATOM 805 C CA . ILE A 1 106 ? -8.286 -1.705 3.904 1.00 97.25 106 ILE A CA 1
ATOM 806 C C . ILE A 1 106 ? -7.259 -2.836 4.000 1.00 97.25 106 ILE A C 1
ATOM 808 O O . ILE A 1 106 ? -6.199 -2.743 3.382 1.00 97.25 106 ILE A O 1
ATOM 812 N N . LEU A 1 107 ? -7.598 -3.937 4.677 1.00 96.50 107 LEU A N 1
ATOM 813 C CA . LEU A 1 107 ? -6.715 -5.098 4.843 1.00 96.50 107 LEU A CA 1
ATOM 814 C C . LEU A 1 107 ? -6.224 -5.655 3.501 1.00 96.50 107 LEU A C 1
ATOM 816 O O . LEU A 1 107 ? -5.029 -5.906 3.303 1.00 96.50 107 LEU A O 1
ATOM 820 N N . ASN A 1 108 ? -7.144 -5.812 2.551 1.00 94.00 108 ASN A N 1
ATOM 821 C CA . ASN A 1 108 ? -6.850 -6.475 1.289 1.00 94.00 108 ASN A CA 1
ATOM 822 C C . ASN A 1 108 ? -6.170 -5.550 0.279 1.00 94.00 108 ASN A C 1
ATOM 824 O O . ASN A 1 108 ? -5.187 -5.946 -0.348 1.00 94.00 108 ASN A O 1
ATOM 828 N N . LEU A 1 109 ? -6.613 -4.300 0.160 1.00 94.75 109 LEU A N 1
ATOM 829 C CA . LEU A 1 109 ? -6.207 -3.424 -0.939 1.00 94.75 109 LEU A CA 1
ATOM 830 C C . LEU A 1 109 ? -5.200 -2.357 -0.529 1.00 94.75 109 LEU A C 1
ATOM 832 O O . LEU A 1 109 ? -4.506 -1.835 -1.394 1.00 94.75 109 LEU A O 1
ATOM 836 N N . VAL A 1 110 ? -5.069 -2.032 0.754 1.00 95.88 110 VAL A N 1
ATOM 837 C CA . VAL A 1 110 ? -4.244 -0.900 1.183 1.00 95.88 110 VAL A CA 1
ATOM 838 C C . VAL A 1 110 ? -2.914 -1.391 1.739 1.00 95.88 110 VAL A C 1
ATOM 840 O O . VAL A 1 110 ? -2.811 -2.443 2.372 1.00 95.88 110 VAL A O 1
ATOM 843 N N . LEU A 1 111 ? -1.869 -0.619 1.463 1.00 95.12 111 LEU A N 1
ATOM 844 C CA . LEU A 1 111 ? -0.590 -0.678 2.153 1.00 95.12 111 LEU A CA 1
ATOM 845 C C . LEU A 1 111 ? -0.150 0.755 2.427 1.00 95.12 111 LEU A C 1
ATOM 847 O O . LEU A 1 111 ? -0.089 1.565 1.501 1.00 95.12 111 LEU A O 1
ATOM 851 N N . THR A 1 112 ? 0.191 1.076 3.673 1.00 95.50 112 THR A N 1
ATOM 852 C CA . THR A 1 112 ? 0.745 2.395 4.002 1.00 95.50 112 THR A CA 1
ATOM 853 C C . THR A 1 112 ? 2.143 2.259 4.588 1.00 95.50 112 THR A C 1
ATOM 855 O O . THR A 1 112 ? 2.465 1.296 5.290 1.00 95.50 112 THR A O 1
ATOM 858 N N . LYS A 1 113 ? 3.022 3.213 4.270 1.00 93.69 113 LYS A N 1
ATOM 859 C CA . LYS A 1 113 ? 4.365 3.255 4.845 1.00 93.69 113 LYS A CA 1
ATOM 860 C C . LYS A 1 113 ? 4.855 4.674 5.067 1.00 93.69 113 LYS A C 1
ATOM 862 O O . LYS A 1 113 ? 4.729 5.511 4.174 1.00 93.69 113 LYS A O 1
ATOM 867 N N . ASN A 1 114 ? 5.495 4.914 6.209 1.00 93.69 114 ASN A N 1
ATOM 868 C CA . ASN A 1 114 ? 6.091 6.200 6.576 1.00 93.69 114 ASN A CA 1
ATOM 869 C C . ASN A 1 114 ? 5.083 7.360 6.454 1.00 93.69 114 ASN A C 1
ATOM 871 O O . ASN A 1 114 ? 5.420 8.414 5.918 1.00 93.69 114 ASN A O 1
ATOM 875 N N . CYS A 1 115 ? 3.827 7.146 6.853 1.00 94.50 115 CYS A N 1
ATOM 876 C CA . CYS A 1 115 ? 2.814 8.202 6.826 1.00 94.50 115 CYS A CA 1
ATOM 877 C C . CYS A 1 115 ? 2.838 8.987 8.143 1.00 94.50 115 CYS A C 1
ATOM 879 O O . CYS A 1 115 ? 2.947 8.390 9.208 1.00 94.50 115 CYS A O 1
ATOM 881 N N . GLY A 1 116 ? 2.740 10.315 8.082 1.00 93.38 116 GLY A N 1
ATOM 882 C CA . GLY A 1 116 ? 2.781 11.183 9.259 1.00 93.38 116 GLY A CA 1
ATOM 883 C C . GLY A 1 116 ? 1.558 10.987 10.148 1.00 93.38 116 GLY A C 1
ATOM 884 O O . GLY A 1 116 ? 1.687 10.582 11.298 1.00 93.38 116 GLY A O 1
ATOM 885 N N . ARG A 1 117 ? 0.366 11.222 9.597 1.00 95.88 117 ARG A N 1
ATOM 886 C CA . ARG A 1 117 ? -0.915 11.081 10.295 1.00 95.88 117 ARG A CA 1
ATOM 887 C C . ARG A 1 117 ? -1.914 10.335 9.418 1.00 95.88 117 ARG A C 1
ATOM 889 O O . ARG A 1 117 ? -2.074 10.686 8.251 1.00 95.88 117 ARG A O 1
ATOM 896 N N . ILE A 1 118 ? -2.589 9.334 9.970 1.00 97.06 118 ILE A N 1
ATOM 897 C CA . ILE A 1 118 ? -3.667 8.594 9.313 1.00 97.06 118 ILE A CA 1
ATOM 898 C C . ILE A 1 118 ? -4.945 8.809 10.118 1.00 97.06 118 ILE A C 1
ATOM 900 O O . ILE A 1 118 ? -4.972 8.547 11.319 1.00 97.06 118 ILE A O 1
ATOM 904 N N . LEU A 1 119 ? -5.973 9.324 9.450 1.00 96.69 119 LEU A N 1
ATOM 905 C CA . LEU A 1 119 ? -7.295 9.553 10.007 1.00 96.69 119 LEU A CA 1
ATOM 906 C C . LEU A 1 119 ? -8.255 8.474 9.516 1.00 96.69 119 LEU A C 1
ATOM 908 O O . LEU A 1 119 ? -8.403 8.302 8.305 1.00 96.69 119 LEU A O 1
ATOM 912 N N . CYS A 1 120 ? -8.871 7.758 10.449 1.00 96.25 120 CYS A N 1
ATOM 913 C CA . CYS A 1 120 ? -9.797 6.657 10.192 1.00 96.25 120 CYS A CA 1
ATOM 914 C C . CYS A 1 120 ? -10.851 6.565 11.302 1.00 96.25 120 CYS A C 1
ATOM 916 O O . CYS A 1 120 ? -10.663 7.140 12.375 1.00 96.25 120 CYS A O 1
ATOM 918 N N . THR A 1 121 ? -11.943 5.840 11.063 1.00 95.31 121 THR A N 1
ATOM 919 C CA . THR A 1 121 ? -12.954 5.584 12.102 1.00 95.31 121 THR A CA 1
ATOM 920 C C . THR A 1 121 ? -12.472 4.524 13.107 1.00 95.31 121 THR A C 1
ATOM 922 O O . THR A 1 121 ? -11.527 3.781 12.800 1.00 95.31 121 THR A O 1
ATOM 925 N N . PRO A 1 122 ? -13.113 4.396 14.287 1.00 94.56 122 PRO A N 1
ATOM 926 C CA . PRO A 1 122 ? -12.821 3.325 15.246 1.00 94.56 122 PRO A CA 1
ATOM 927 C C . PRO A 1 122 ? -12.879 1.926 14.628 1.00 94.56 122 PRO A C 1
ATOM 929 O O . PRO A 1 122 ? -12.008 1.093 14.867 1.00 94.56 122 PRO A O 1
ATOM 932 N N . GLU A 1 123 ? -13.875 1.675 13.778 1.00 95.06 123 GLU A N 1
AT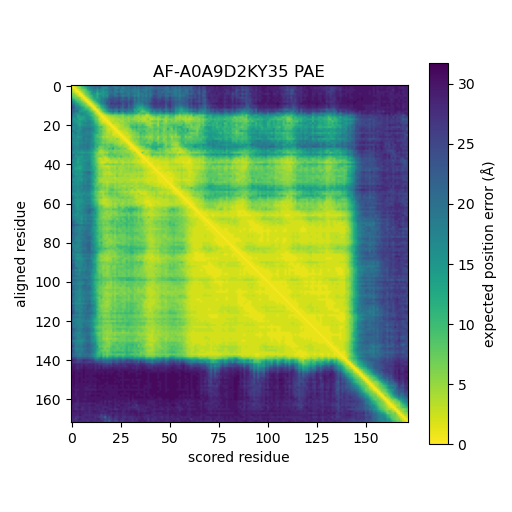OM 933 C CA . GLU A 1 123 ? -14.096 0.381 13.125 1.00 95.06 123 GLU A CA 1
ATOM 934 C C . GLU A 1 123 ? -12.970 0.039 12.141 1.00 95.06 123 GLU A C 1
ATOM 936 O O . GLU A 1 123 ? -12.660 -1.130 11.914 1.00 95.06 123 GLU A O 1
ATOM 941 N N . GLN A 1 124 ? -12.338 1.058 11.555 1.00 97.06 124 GLN A N 1
ATOM 942 C CA . GLN A 1 124 ? -11.231 0.904 10.616 1.00 97.06 124 GLN A CA 1
ATOM 943 C C . GLN A 1 124 ? -9.879 0.758 11.320 1.00 97.06 124 GLN A C 1
ATOM 945 O O . GLN A 1 124 ? -8.946 0.222 10.720 1.00 97.06 124 GLN A O 1
ATOM 950 N N . GLN A 1 125 ? -9.750 1.220 12.566 1.00 95.12 125 GLN A N 1
ATOM 951 C CA . GLN A 1 125 ? -8.461 1.414 13.227 1.00 95.12 125 GLN A CA 1
ATOM 952 C C . GLN A 1 125 ? -7.593 0.150 13.228 1.00 95.12 125 GLN A C 1
ATOM 954 O O . GLN A 1 125 ? -6.447 0.202 12.783 1.00 95.12 125 GLN A O 1
ATOM 959 N N . SER A 1 126 ? -8.138 -1.001 13.632 1.00 96.44 126 SER A N 1
ATOM 960 C CA . SER A 1 126 ? -7.375 -2.257 13.656 1.00 96.44 126 SER A CA 1
ATOM 961 C C . SER A 1 126 ? -6.890 -2.678 12.265 1.00 96.44 126 SER A C 1
ATOM 963 O O . SER A 1 126 ? -5.765 -3.155 12.115 1.00 96.44 126 SER A O 1
ATOM 965 N N . ALA A 1 127 ? -7.700 -2.468 11.223 1.00 97.19 127 ALA A N 1
ATOM 966 C CA . ALA A 1 127 ? -7.289 -2.750 9.850 1.00 97.19 127 ALA A CA 1
ATOM 967 C C . ALA A 1 127 ? -6.167 -1.809 9.395 1.00 97.19 127 ALA A C 1
ATOM 969 O O . ALA A 1 127 ? -5.207 -2.248 8.760 1.00 97.19 127 ALA A O 1
ATOM 970 N N . VAL A 1 128 ? -6.264 -0.526 9.747 1.00 96.56 128 VAL A N 1
ATOM 971 C CA . VAL A 1 128 ? -5.262 0.492 9.418 1.00 96.56 128 VAL A CA 1
ATOM 972 C C . VAL A 1 128 ? -3.941 0.206 10.119 1.00 96.56 128 VAL A C 1
ATOM 974 O O . VAL A 1 128 ? -2.900 0.270 9.468 1.00 96.56 128 VAL A O 1
ATOM 977 N N . GLU A 1 129 ? -3.961 -0.154 11.400 1.00 95.75 129 GLU A N 1
ATOM 978 C CA . GLU A 1 129 ? -2.767 -0.531 12.163 1.00 95.75 129 GLU A CA 1
ATOM 979 C C . GLU A 1 129 ? -2.033 -1.712 11.517 1.00 95.75 129 GLU A C 1
ATOM 981 O O . GLU A 1 129 ? -0.818 -1.654 11.333 1.00 95.75 129 GLU A O 1
ATOM 986 N N . LEU A 1 130 ? -2.766 -2.741 11.081 1.00 96.19 130 LEU A N 1
ATOM 987 C CA . LEU A 1 130 ? -2.183 -3.928 10.451 1.00 96.19 130 LEU A CA 1
ATOM 988 C C . LEU A 1 130 ? -1.517 -3.640 9.096 1.00 96.19 130 LEU A C 1
ATOM 990 O O . LEU A 1 130 ? -0.474 -4.219 8.783 1.00 96.19 130 LEU A O 1
ATOM 994 N N . VAL A 1 131 ? -2.093 -2.755 8.275 1.00 95.38 131 VAL A N 1
ATOM 995 C CA . VAL A 1 131 ? -1.545 -2.439 6.940 1.00 95.38 131 VAL A CA 1
ATOM 996 C C . VAL A 1 131 ? -0.525 -1.299 6.941 1.00 95.38 131 VAL A C 1
ATOM 998 O O . VAL A 1 131 ? 0.076 -1.013 5.898 1.00 95.38 131 VAL A O 1
ATOM 1001 N N . SER A 1 132 ? -0.332 -0.637 8.084 1.00 95.12 132 SER A N 1
ATOM 1002 C CA . SER A 1 132 ? 0.519 0.543 8.207 1.00 95.12 132 SER A CA 1
ATOM 1003 C C . SER A 1 132 ? 1.887 0.210 8.783 1.00 95.12 132 SER A C 1
ATOM 1005 O O . SER A 1 132 ? 2.023 -0.387 9.843 1.00 95.12 132 SER A O 1
ATOM 1007 N N . LYS A 1 133 ? 2.941 0.654 8.096 1.00 93.88 133 LYS A N 1
ATOM 1008 C CA . LYS A 1 133 ? 4.330 0.506 8.551 1.00 93.88 133 LYS A CA 1
ATOM 1009 C C . LYS A 1 133 ? 4.925 1.879 8.847 1.00 93.88 133 LYS A C 1
ATOM 1011 O O . LYS A 1 133 ? 5.035 2.699 7.940 1.00 93.88 133 LYS A O 1
ATOM 1016 N N . ASN A 1 134 ? 5.365 2.119 10.081 1.00 92.50 134 ASN A N 1
ATOM 1017 C CA . ASN A 1 134 ? 5.916 3.409 10.527 1.00 92.50 134 ASN A CA 1
ATOM 1018 C C . ASN A 1 134 ? 4.937 4.582 10.322 1.00 92.50 134 ASN A C 1
ATOM 1020 O O . ASN A 1 134 ? 5.268 5.565 9.656 1.00 92.50 134 ASN A O 1
ATOM 1024 N N . ALA A 1 135 ? 3.714 4.461 10.835 1.00 93.44 135 ALA A N 1
ATOM 1025 C CA . ALA A 1 135 ? 2.810 5.603 10.927 1.00 93.44 135 ALA A CA 1
ATOM 1026 C C . ALA A 1 135 ? 3.185 6.470 12.143 1.00 93.44 135 ALA A C 1
ATOM 1028 O O . ALA A 1 135 ? 3.502 5.924 13.197 1.00 93.44 135 ALA A O 1
ATOM 1029 N N . GLY A 1 136 ? 3.155 7.798 12.009 1.00 93.19 136 GLY A N 1
ATOM 1030 C CA . GLY A 1 136 ? 3.389 8.710 13.136 1.00 93.19 136 GLY A CA 1
ATOM 1031 C C . GLY A 1 136 ? 2.191 8.795 14.088 1.00 93.19 136 GLY A C 1
ATOM 1032 O O . GLY A 1 136 ? 2.370 8.842 15.299 1.00 93.19 136 GLY A O 1
ATOM 1033 N N . PHE A 1 137 ? 0.973 8.770 13.543 1.00 95.19 137 PHE A N 1
ATOM 1034 C CA . PHE A 1 137 ? -0.284 8.735 14.292 1.00 95.19 137 PHE A CA 1
ATOM 1035 C C . PHE A 1 137 ? -1.367 8.008 13.488 1.00 95.19 137 PHE A C 1
ATOM 1037 O O . PHE A 1 137 ? -1.476 8.225 12.279 1.00 95.19 137 PHE A O 1
ATOM 1044 N N . ILE A 1 138 ? -2.190 7.203 14.163 1.00 95.94 138 ILE A N 1
ATOM 1045 C CA . ILE A 1 138 ? -3.398 6.565 13.624 1.00 95.94 138 ILE A CA 1
ATOM 1046 C C . ILE A 1 138 ? -4.536 6.851 14.607 1.00 95.94 138 ILE A C 1
ATOM 1048 O O . ILE A 1 138 ? -4.377 6.609 15.800 1.00 95.94 138 ILE A O 1
ATOM 1052 N N . GLY A 1 139 ? -5.659 7.384 14.127 1.00 91.69 139 GLY A N 1
ATOM 1053 C CA . GLY A 1 139 ? -6.829 7.624 14.970 1.00 91.69 139 GLY A CA 1
ATOM 1054 C C . GLY A 1 139 ? -7.874 8.509 14.307 1.00 91.69 139 GLY A C 1
ATOM 1055 O O . GLY A 1 139 ? -7.770 8.841 13.131 1.00 91.69 139 GLY A O 1
ATOM 1056 N N . GLU A 1 140 ? -8.878 8.914 15.069 1.00 88.06 140 GLU A N 1
ATOM 1057 C CA . GLU A 1 140 ? -10.021 9.648 14.533 1.00 88.06 140 GLU A CA 1
ATOM 1058 C C . GLU A 1 140 ? -9.708 11.075 14.077 1.00 88.06 140 GLU A C 1
ATOM 1060 O O . GLU A 1 140 ? -8.821 11.779 14.584 1.00 88.06 140 GLU A O 1
ATOM 1065 N N . GLN A 1 141 ? -10.529 11.527 13.133 1.00 70.38 141 GLN A N 1
ATOM 1066 C CA . GLN A 1 141 ? -10.683 12.930 12.810 1.00 70.38 141 GLN A CA 1
ATOM 1067 C C . GLN A 1 141 ? -11.494 13.589 13.931 1.00 70.38 141 GLN A C 1
ATOM 1069 O O . GLN A 1 141 ? -12.712 13.660 13.860 1.00 70.38 141 GLN A O 1
ATOM 1074 N N . LYS A 1 142 ? -10.823 14.077 14.979 1.00 63.78 142 LYS A N 1
ATOM 1075 C CA . LYS A 1 142 ? -11.476 15.013 15.899 1.00 63.78 142 LYS A CA 1
ATOM 1076 C C . LYS A 1 142 ? -11.810 16.269 15.101 1.00 63.78 142 LYS A C 1
ATOM 1078 O O . LYS A 1 142 ? -10.907 16.996 14.689 1.00 63.78 142 LYS A O 1
ATOM 1083 N N . GLU A 1 143 ? -13.090 16.473 14.817 1.00 49.81 143 GLU A N 1
ATOM 1084 C CA . GLU A 1 143 ? -13.580 17.770 14.37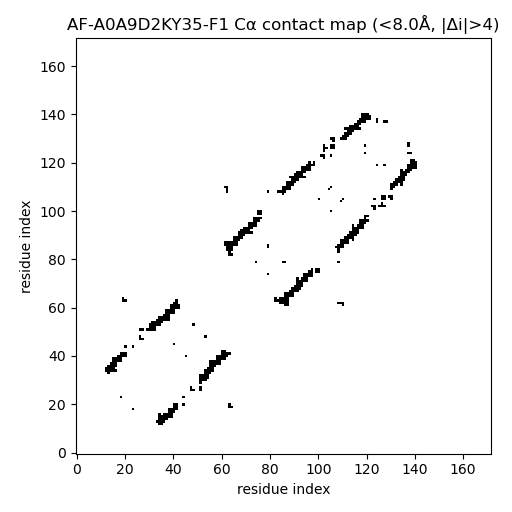9 1.00 49.81 143 GLU A CA 1
ATOM 1085 C C . GLU A 1 143 ? -13.364 18.737 15.536 1.00 49.81 143 GLU A C 1
ATOM 1087 O O . GLU A 1 143 ? -14.020 18.667 16.575 1.00 49.81 143 GLU A O 1
ATOM 1092 N N . GLU A 1 144 ? -12.389 19.623 15.381 1.00 41.97 144 GLU A N 1
ATOM 1093 C CA . GLU A 1 144 ? -12.306 20.806 16.219 1.00 41.97 144 GLU A CA 1
ATOM 1094 C C . GLU A 1 144 ? -13.467 21.714 15.804 1.00 41.97 144 GLU A C 1
ATOM 1096 O O . GLU A 1 144 ? -13.370 22.505 14.869 1.00 41.97 144 GLU A O 1
ATOM 1101 N N . ALA A 1 145 ? -14.616 21.542 16.458 1.00 39.97 145 ALA A N 1
ATOM 1102 C CA . ALA A 1 145 ? -15.686 22.521 16.425 1.00 39.97 145 ALA A CA 1
ATOM 1103 C C . ALA A 1 145 ? -15.209 23.770 17.187 1.00 39.97 145 ALA A C 1
ATOM 1105 O O . ALA A 1 145 ? -15.273 23.822 18.414 1.00 39.97 145 ALA A O 1
ATOM 1106 N N . GLY A 1 146 ? -14.708 24.771 16.461 1.00 34.56 146 GLY A N 1
ATOM 1107 C CA . GLY A 1 146 ? -14.354 26.081 17.010 1.00 34.56 146 GLY A CA 1
ATOM 1108 C C . GLY A 1 146 ? -14.181 27.134 15.907 1.00 34.56 146 GLY A C 1
ATOM 1109 O O . GLY A 1 146 ? -13.584 26.818 14.880 1.00 34.56 146 GLY A O 1
ATOM 1110 N N . PRO A 1 147 ? -14.733 28.354 16.068 1.00 42.22 147 PRO A N 1
ATOM 1111 C CA . PRO A 1 147 ? -14.748 29.382 15.031 1.00 42.22 147 PRO A CA 1
ATOM 1112 C C . PRO A 1 147 ? -13.361 30.001 14.820 1.00 42.22 147 PRO A C 1
ATOM 1114 O O . PRO A 1 147 ? -12.489 29.924 15.681 1.00 42.22 147 PRO A O 1
ATOM 1117 N N . GLU A 1 148 ? -13.191 30.633 13.660 1.00 46.47 148 GLU A N 1
ATOM 1118 C CA . GLU A 1 148 ? -11.990 31.348 13.226 1.00 46.47 148 GLU A CA 1
ATOM 1119 C C . GLU A 1 148 ? -11.391 32.249 14.322 1.00 46.47 148 GLU A C 1
ATOM 1121 O O . GLU A 1 148 ? -12.074 33.095 14.902 1.00 46.47 148 GLU A O 1
ATOM 1126 N N . GLY A 1 149 ? -10.089 32.089 14.568 1.00 35.47 149 GLY A N 1
ATOM 1127 C CA . GLY A 1 149 ? -9.319 32.928 15.478 1.00 35.47 149 GLY A CA 1
ATOM 1128 C C . GLY A 1 149 ? -7.835 32.578 15.439 1.00 35.47 149 GLY A C 1
ATOM 1129 O O . GLY A 1 149 ? -7.405 31.582 16.008 1.00 35.47 149 GLY A O 1
ATOM 1130 N N . ASP A 1 150 ? -7.068 33.406 14.738 1.00 45.03 150 ASP A N 1
ATOM 1131 C CA . ASP A 1 150 ? -5.610 33.513 14.806 1.00 45.03 150 ASP A CA 1
ATOM 1132 C C . ASP A 1 150 ? -5.087 33.431 16.252 1.00 45.03 150 ASP A C 1
ATOM 1134 O O . ASP A 1 150 ? -5.513 34.211 17.104 1.00 45.03 150 ASP A O 1
ATOM 1138 N N . SER A 1 151 ? -4.183 32.487 16.537 1.00 41.62 151 SER A N 1
ATOM 1139 C CA . SER A 1 151 ? -2.944 32.704 17.309 1.00 41.62 151 SER A CA 1
ATOM 1140 C C . SER A 1 151 ? -2.340 31.394 17.835 1.00 41.62 151 SER A C 1
ATOM 1142 O O . SER A 1 151 ? -3.004 30.560 18.438 1.00 41.62 151 SER A O 1
ATOM 1144 N N . GLY A 1 152 ? -1.018 31.269 17.692 1.00 37.44 152 GLY A N 1
ATOM 1145 C CA . GLY A 1 152 ? -0.198 30.576 18.688 1.00 37.44 152 GLY A CA 1
ATOM 1146 C C . GLY A 1 152 ? 0.073 29.091 18.461 1.00 37.44 152 GLY A C 1
ATOM 1147 O O . GLY A 1 152 ? -0.628 28.211 18.943 1.00 37.44 152 GLY A O 1
ATOM 1148 N N . PHE A 1 153 ? 1.224 28.819 17.851 1.00 47.72 153 PHE A N 1
ATOM 1149 C CA . PHE A 1 153 ? 1.983 27.589 18.056 1.00 47.72 153 PHE A CA 1
ATOM 1150 C C . PHE A 1 153 ? 2.228 27.399 19.569 1.00 47.72 153 PHE A C 1
ATOM 1152 O O . PHE A 1 153 ? 3.034 28.119 20.158 1.00 47.72 153 PHE A O 1
ATOM 1159 N N . HIS A 1 154 ? 1.545 26.449 20.208 1.00 39.56 154 HIS A N 1
ATOM 1160 C CA . HIS A 1 154 ? 1.864 26.007 21.565 1.00 39.56 154 HIS A CA 1
ATOM 1161 C C . HIS A 1 154 ? 1.980 24.484 21.574 1.00 39.56 154 HIS A C 1
ATOM 1163 O O . HIS A 1 154 ? 0.991 23.764 21.496 1.00 39.56 154 HIS A O 1
ATOM 1169 N N . MET A 1 155 ? 3.221 24.000 21.626 1.00 44.81 155 MET A N 1
ATOM 1170 C CA . MET A 1 155 ? 3.537 22.625 22.005 1.00 44.81 155 MET A CA 1
ATOM 1171 C C . MET A 1 155 ? 3.297 22.483 23.514 1.00 44.81 155 MET A C 1
ATOM 1173 O O . MET A 1 155 ? 4.016 23.139 24.270 1.00 44.81 155 MET 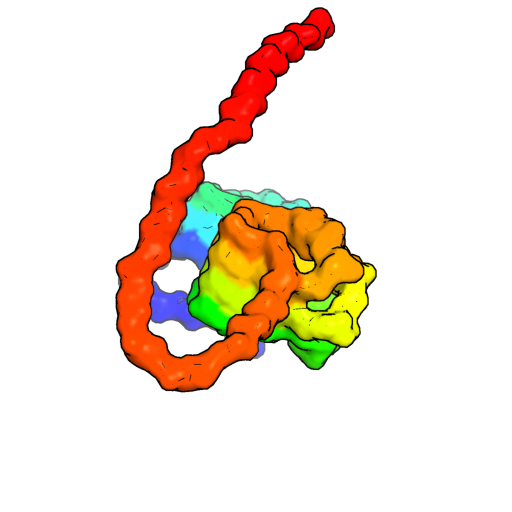A O 1
ATOM 1177 N N . PRO A 1 156 ? 2.391 21.610 23.988 1.00 40.84 156 PRO A N 1
ATOM 1178 C CA . PRO A 1 156 ? 2.455 21.136 25.356 1.00 40.84 156 PRO A CA 1
ATOM 1179 C C . PRO A 1 156 ? 3.547 20.064 25.404 1.00 40.84 156 PRO A C 1
ATOM 1181 O O . PRO A 1 156 ? 3.390 18.961 24.878 1.00 40.84 156 PRO A O 1
ATOM 1184 N N . ILE A 1 157 ? 4.686 20.401 26.006 1.00 46.50 157 ILE A N 1
ATOM 1185 C CA . ILE A 1 157 ? 5.578 19.383 26.555 1.00 46.50 157 ILE A CA 1
ATOM 1186 C C . ILE A 1 157 ? 4.901 18.908 27.841 1.00 46.50 157 ILE A C 1
ATOM 1188 O O . ILE A 1 157 ? 5.055 19.539 28.883 1.00 46.50 157 ILE A O 1
ATOM 1192 N N . GLU A 1 158 ? 4.143 17.817 27.770 1.00 45.47 158 GLU A N 1
ATOM 1193 C CA . GLU A 1 158 ? 3.806 17.039 28.961 1.00 45.47 158 GLU A CA 1
ATOM 1194 C C . GLU A 1 158 ? 4.751 15.845 29.049 1.00 45.47 158 GLU A C 1
ATOM 1196 O O . GLU A 1 158 ? 4.656 14.849 28.329 1.00 45.47 158 GLU A O 1
ATOM 1201 N N . SER A 1 159 ? 5.726 16.014 29.933 1.00 45.75 159 SER A N 1
ATOM 1202 C CA . SER A 1 159 ? 6.579 14.960 30.448 1.00 45.75 159 SER A CA 1
ATOM 1203 C C . SER A 1 159 ? 5.797 14.081 31.438 1.00 45.75 159 SER A C 1
ATOM 1205 O O . SER A 1 159 ? 4.987 14.578 32.212 1.00 45.75 159 SER A O 1
ATOM 1207 N N . GLU A 1 160 ? 6.163 12.793 31.453 1.00 45.84 160 GLU A N 1
ATOM 1208 C CA . GLU A 1 160 ? 6.037 11.816 32.555 1.00 45.84 160 GLU A CA 1
ATOM 1209 C C . GLU A 1 160 ? 4.751 10.975 32.694 1.00 45.84 160 GLU A C 1
ATOM 1211 O O . GLU A 1 160 ? 3.852 11.262 33.477 1.00 45.84 160 GLU A O 1
ATOM 1216 N N . ASN A 1 161 ? 4.771 9.784 32.072 1.00 44.41 161 ASN A N 1
ATOM 1217 C CA . ASN A 1 161 ? 4.916 8.505 32.802 1.00 44.41 161 ASN A CA 1
ATOM 1218 C C . ASN A 1 161 ? 5.114 7.324 31.823 1.00 44.41 161 ASN A C 1
ATOM 1220 O O . ASN A 1 161 ? 4.233 6.488 31.626 1.00 44.41 161 ASN A O 1
ATOM 1224 N N . ILE A 1 162 ? 6.296 7.215 31.205 1.00 48.25 162 ILE A N 1
ATOM 1225 C CA . ILE A 1 162 ? 6.673 5.974 30.511 1.00 48.25 162 ILE A CA 1
ATOM 1226 C C . ILE A 1 162 ? 7.210 5.008 31.569 1.00 48.25 162 ILE A C 1
ATOM 1228 O O . ILE A 1 162 ? 8.339 5.140 32.038 1.00 48.25 162 ILE A O 1
ATOM 1232 N N . LYS A 1 163 ? 6.395 4.024 31.963 1.00 48.19 163 LYS A N 1
ATOM 1233 C CA . LYS A 1 163 ? 6.863 2.879 32.752 1.00 48.19 163 LYS A CA 1
ATOM 1234 C C . LYS A 1 163 ? 7.656 1.950 31.836 1.00 48.19 163 LYS A C 1
ATOM 1236 O O . LYS A 1 163 ? 7.090 1.132 31.118 1.00 48.19 163 LYS A O 1
ATOM 1241 N N . THR A 1 164 ? 8.974 2.094 31.854 1.00 42.41 164 THR A N 1
ATOM 1242 C CA . THR A 1 164 ? 9.905 1.201 31.162 1.00 42.41 164 THR A CA 1
ATOM 1243 C C . THR A 1 164 ? 9.840 -0.197 31.782 1.00 42.41 164 THR A C 1
ATOM 1245 O O . THR A 1 164 ? 10.213 -0.381 32.940 1.00 42.41 164 THR A O 1
ATOM 1248 N N . VAL A 1 165 ? 9.393 -1.198 31.020 1.00 43.59 165 VAL A N 1
ATOM 1249 C CA . VAL A 1 165 ? 9.506 -2.614 31.402 1.00 43.59 165 VAL A CA 1
ATOM 1250 C C . VAL A 1 165 ? 10.761 -3.181 30.745 1.00 43.59 165 VAL A C 1
ATOM 1252 O O . VAL A 1 165 ? 10.844 -3.289 29.525 1.00 43.59 165 VAL A O 1
ATOM 1255 N N . ASN A 1 166 ? 11.763 -3.523 31.554 1.00 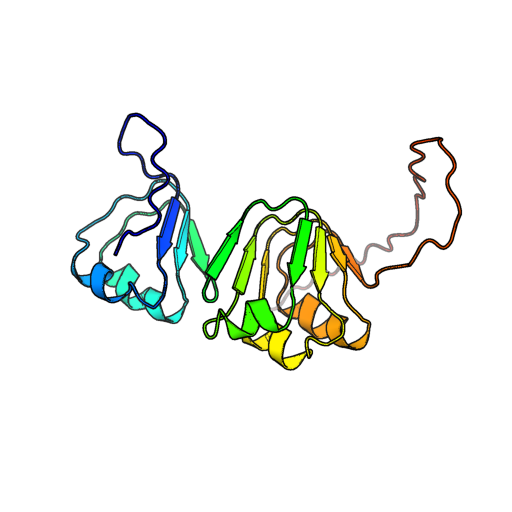44.28 166 ASN A N 1
ATOM 1256 C CA . ASN A 1 166 ? 12.975 -4.196 31.096 1.00 44.28 166 ASN A CA 1
ATOM 1257 C C . ASN A 1 166 ? 12.700 -5.703 30.999 1.00 44.28 166 ASN A C 1
ATOM 1259 O O . ASN A 1 166 ? 12.861 -6.433 31.976 1.00 44.28 166 ASN A O 1
ATOM 1263 N N . ALA A 1 167 ? 12.240 -6.173 29.841 1.00 39.06 167 ALA A N 1
ATOM 1264 C CA . ALA A 1 167 ? 12.139 -7.602 29.578 1.00 39.06 167 ALA A CA 1
ATOM 1265 C C . ALA A 1 167 ? 13.486 -8.117 29.046 1.00 39.06 167 ALA A C 1
ATOM 1267 O O . ALA A 1 167 ? 13.759 -8.089 27.847 1.00 39.06 167 ALA A O 1
ATOM 1268 N N . LYS A 1 168 ? 14.338 -8.614 29.950 1.00 42.91 168 LYS A N 1
ATOM 1269 C CA . LYS A 1 168 ? 15.360 -9.601 29.583 1.00 42.91 168 LYS A CA 1
ATOM 1270 C C . LYS A 1 168 ? 14.646 -10.922 29.322 1.00 42.91 168 LYS A C 1
ATOM 1272 O O . LYS A 1 168 ? 14.295 -11.623 30.267 1.00 42.91 168 LYS A O 1
ATOM 1277 N N . THR A 1 169 ? 14.460 -11.277 28.058 1.00 39.66 169 THR A N 1
ATOM 1278 C CA . THR A 1 169 ? 14.063 -12.635 27.682 1.00 39.66 169 THR A CA 1
ATOM 1279 C C . THR A 1 169 ? 15.290 -13.352 27.135 1.00 39.66 169 THR A C 1
ATOM 1281 O O . THR A 1 169 ? 15.732 -13.089 26.022 1.00 39.66 169 THR A O 1
ATOM 1284 N N . TYR A 1 170 ? 15.856 -14.238 27.954 1.00 39.66 170 TYR A N 1
ATOM 1285 C CA . TYR A 1 170 ? 16.698 -15.331 27.481 1.00 39.66 170 TYR A CA 1
ATOM 1286 C C . TYR A 1 170 ? 15.770 -16.479 27.083 1.00 39.66 170 TYR A C 1
ATOM 1288 O O . TYR A 1 170 ? 14.878 -16.838 27.851 1.00 39.66 170 TYR A O 1
ATOM 1296 N N . ILE A 1 171 ? 15.983 -17.042 25.899 1.00 43.88 171 ILE A N 1
ATOM 1297 C CA . ILE A 1 171 ? 15.446 -18.349 25.521 1.00 43.88 171 ILE A CA 1
ATOM 1298 C C . ILE A 1 171 ? 16.655 -19.289 25.484 1.00 43.88 171 ILE A C 1
ATOM 1300 O O . ILE A 1 171 ? 17.683 -18.921 24.912 1.00 43.88 171 ILE A O 1
ATOM 1304 N N . LEU A 1 172 ? 16.536 -20.410 26.203 1.00 37.38 172 LEU A N 1
ATOM 1305 C CA . LEU A 1 172 ? 17.532 -21.481 26.334 1.00 37.38 172 LEU A CA 1
ATOM 1306 C C . LEU A 1 172 ? 17.853 -22.139 24.988 1.00 37.38 172 LEU A C 1
ATOM 1308 O O . LEU A 1 172 ? 16.907 -22.301 24.184 1.00 37.38 172 LEU A O 1
#

Radius of gyration: 20.41 Å; Cα contacts (8 Å, |Δi|>4): 285; chains: 1; bounding box: 42×55×56 Å

Secondary structure (DSSP, 8-state):
--------SSS---SEEE--GGGGGGGGG--S-EEEEEEEE-GGGHHHH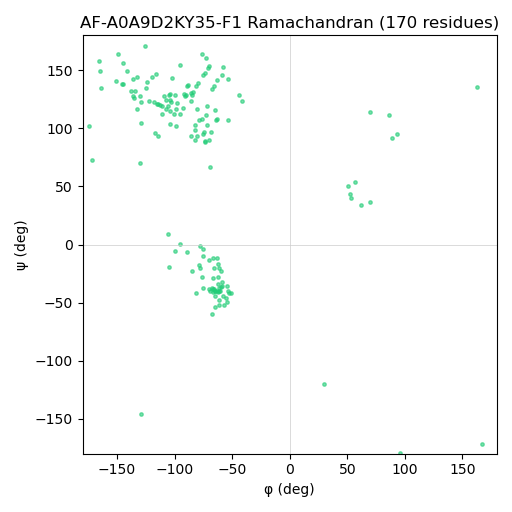HTTT-EEEEEEE--BEEEES-SEEEE-HHHHHT-TT-EEEES-SEEEE-TTS-HHHHHHHEEEES-SEEE--HHHHHHHHHHEES-SEEE---------------------------------

Sequence (172 aa):
MRLCWKNTAQGSMWRALSIASQNAFLLSRLEKPRITGTVYLPESLMEAFCKTGAEYGGLQFVKGITLKNKAMLTLDNALLDASPDGVSILGCGLLRIQENVSPDRILNLVLTKNCGRILCTPEQQSAVELVSKNAGFIGEQKEEAGPEGDSGFHMPIESENIKTVNAKTYIL

Nearest PDB structures (foldseek):
  8sgq-assembly1_g  TM=3.480E-01  e=4.802E+00  Homo sapiens
  5izd-assembly1_D  TM=2.984E-01  e=3.103E+00  Thermoplasma acidophilum

Mean predicted aligned error: 13.62 Å

Solvent-accessible surface area (backbone atoms only — not comparable to full-atom values): 10410 Å² total; per-residue (Å²): 136,80,77,89,76,84,82,76,84,83,75,101,68,36,63,60,49,78,51,47,80,94,52,53,79,53,43,86,73,44,74,54,49,71,30,69,20,42,35,34,31,38,72,90,48,46,69,58,48,60,73,26,57,54,47,64,60,39,81,43,76,40,33,48,51,78,48,66,69,34,66,66,47,79,47,46,59,67,62,48,68,76,24,82,64,8,38,19,40,35,41,23,44,34,36,36,46,42,80,89,48,51,36,68,54,39,54,74,29,40,33,37,30,49,25,42,33,37,28,31,47,82,84,30,41,69,30,50,59,74,33,42,43,68,59,70,40,80,44,66,76,78,77,80,87,70,80,94,73,94,78,78,96,72,84,82,84,79,82,88,82,84,82,82,77,87,79,86,78,84,81,135

pLDDT: mean 74.64, std 22.26, range [25.05, 97.25]

Foldseek 3Di:
DDDPDPDDDDDPAAAEAEDAPVRLVCLVVAAAAEHAHEYEEAPVSVVSNVVNNYHYNYYDYDFFAEAEQAQEEEADVVVCVVGVSAYEYENYAEYEYDAPQALVSLQRHYAYENYAEYAYAPRNQVSCVVRYYNYNYYYHDPPPPDDDDDDDDDDPPDDDDDPDDDDPDDDD

Organism: NCBI:txid2838553